Protein AF-A0A3C1G8N4-F1 (afdb_monomer_lite)

Secondary structure (DSSP, 8-state):
----PPEEEE-SS-EEEE-PPPP-HHHHHHHH-TTHHHHHHTT--SSHHHHHHHHHHHHHHHHHH--GGGGG-TT-EEEEET-TTTTHHHHHHHHHSSSEEEEE-TTPPP-TTGGGSTTEEEE-S-GGG-----

Foldseek 3Di:
DPDQDWDWDDDPVDIDTDGRDDDCVQVVVLVVDPCNVVLVVQVADPDVVLSSVLVVVVVVVCVVVVDLVVLAPAPDEAEAAPCAQHVRNQLVSLVSGNYQYEDEALNHDDDPSQVPRPSYHYHNHHPVVDDDDD

pLDDT: mean 89.71, std 11.9, range [44.62, 98.19]

Structure (mmCIF, N/CA/C/O backbone):
data_AF-A0A3C1G8N4-F1
#
_entry.id   AF-A0A3C1G8N4-F1
#
loop_
_atom_site.group_PDB
_atom_site.id
_atom_site.type_symbol
_atom_site.label_atom_id
_atom_site.label_alt_id
_atom_site.label_comp_id
_atom_site.label_asym_id
_atom_site.label_entity_id
_atom_site.label_seq_id
_atom_site.pdbx_PDB_ins_code
_atom_site.Cartn_x
_atom_site.Cartn_y
_atom_site.Cartn_z
_atom_site.occupancy
_atom_site.B_iso_or_equiv
_atom_site.auth_seq_id
_atom_site.auth_comp_id
_atom_site.auth_asym_id
_atom_site.auth_atom_id
_atom_site.pdbx_PDB_model_num
ATOM 1 N N . MET A 1 1 ? 21.920 -2.505 -5.101 1.00 47.34 1 MET A N 1
ATOM 2 C CA . MET A 1 1 ? 21.235 -2.593 -6.409 1.00 47.34 1 MET A CA 1
ATOM 3 C C . MET A 1 1 ? 21.854 -1.525 -7.275 1.00 47.34 1 MET A C 1
ATOM 5 O O . MET A 1 1 ? 21.783 -0.368 -6.880 1.00 47.34 1 MET A O 1
ATOM 9 N N . ALA A 1 2 ? 22.529 -1.914 -8.355 1.00 44.62 2 ALA A N 1
ATOM 10 C CA . ALA A 1 2 ? 22.996 -0.959 -9.355 1.00 44.62 2 ALA A CA 1
ATOM 11 C C . ALA A 1 2 ? 21.788 -0.210 -9.954 1.00 44.62 2 ALA A C 1
ATOM 13 O O . ALA A 1 2 ? 20.697 -0.790 -9.992 1.00 44.62 2 ALA A O 1
ATOM 14 N N . PRO A 1 3 ? 21.937 1.059 -10.363 1.00 50.31 3 PRO A N 1
ATOM 15 C CA . PRO A 1 3 ? 20.845 1.798 -10.975 1.00 50.31 3 PRO A CA 1
ATOM 16 C C . PRO A 1 3 ? 20.406 1.107 -12.271 1.00 50.31 3 PRO A C 1
ATOM 18 O O . PRO A 1 3 ? 21.212 0.755 -13.127 1.00 50.31 3 PRO A O 1
ATOM 21 N N . HIS A 1 4 ? 19.100 0.881 -12.376 1.00 60.97 4 HIS A N 1
ATOM 22 C CA . HIS A 1 4 ? 18.413 0.426 -13.578 1.00 60.97 4 HIS A CA 1
ATOM 23 C C . HIS A 1 4 ? 18.304 1.623 -14.531 1.00 60.97 4 HIS A C 1
ATOM 25 O O . HIS A 1 4 ? 17.269 2.282 -14.585 1.00 60.97 4 HIS A O 1
ATOM 31 N N . GLU A 1 5 ? 19.406 1.981 -15.183 1.00 74.38 5 GLU A N 1
ATOM 32 C CA . GLU A 1 5 ? 19.480 3.213 -15.965 1.00 74.38 5 GLU A CA 1
ATOM 33 C C . GLU A 1 5 ? 18.914 3.005 -17.374 1.00 74.38 5 GLU A C 1
ATOM 35 O O . GLU A 1 5 ? 19.203 2.008 -18.039 1.00 74.38 5 GLU A O 1
ATOM 40 N N . VAL A 1 6 ? 18.056 3.931 -17.807 1.00 87.12 6 VAL A N 1
ATOM 41 C CA . VAL A 1 6 ? 17.583 3.992 -19.191 1.00 87.12 6 VAL A CA 1
ATOM 42 C C . VAL A 1 6 ? 18.662 4.689 -20.002 1.00 87.12 6 VAL A C 1
ATOM 44 O O . VAL A 1 6 ? 18.968 5.853 -19.753 1.00 87.12 6 VAL A O 1
ATOM 47 N N . GLU A 1 7 ? 19.229 3.991 -20.979 1.00 90.94 7 GLU A N 1
ATOM 48 C CA . GLU A 1 7 ? 20.239 4.566 -21.859 1.00 90.94 7 GLU A CA 1
ATOM 49 C C . GLU A 1 7 ? 19.583 5.030 -23.159 1.00 90.94 7 GLU A C 1
ATOM 51 O O . GLU A 1 7 ? 18.931 4.247 -23.851 1.00 90.94 7 GLU A O 1
ATOM 56 N N . VAL A 1 8 ? 19.772 6.302 -23.511 1.00 91.94 8 VAL A N 1
ATOM 57 C CA . VAL A 1 8 ? 19.287 6.867 -24.774 1.00 91.94 8 VAL A CA 1
ATOM 58 C C . VAL A 1 8 ? 20.484 7.210 -25.648 1.00 91.94 8 VAL A C 1
ATOM 60 O O . VAL A 1 8 ? 21.301 8.058 -25.296 1.00 91.94 8 VAL A O 1
ATOM 63 N N . ARG A 1 9 ? 20.579 6.569 -26.814 1.00 92.62 9 ARG A N 1
ATOM 64 C CA . ARG A 1 9 ? 21.574 6.880 -27.847 1.00 92.62 9 ARG A CA 1
ATOM 65 C C . ARG A 1 9 ? 20.875 7.455 -29.065 1.00 92.62 9 ARG A C 1
ATOM 67 O O . ARG A 1 9 ? 19.978 6.826 -29.620 1.00 92.62 9 ARG A O 1
ATOM 74 N N . GLN A 1 10 ? 21.307 8.629 -29.509 1.00 94.75 10 GLN A N 1
ATOM 75 C CA . GLN A 1 10 ? 20.757 9.286 -30.691 1.00 94.75 10 GLN A CA 1
ATOM 76 C C . GLN A 1 10 ? 21.785 9.325 -31.822 1.00 94.75 10 GLN A C 1
ATOM 78 O O . GLN A 1 10 ? 22.960 9.611 -31.613 1.00 94.75 10 GLN A O 1
ATOM 83 N N . SER A 1 11 ? 21.320 9.050 -33.037 1.00 90.88 11 SER A N 1
ATOM 84 C CA . SER A 1 11 ? 22.060 9.222 -34.286 1.00 90.88 11 SER A CA 1
ATOM 85 C C . SER A 1 11 ? 21.248 10.084 -35.256 1.00 90.88 11 SER A C 1
ATOM 87 O O . SER A 1 11 ? 20.075 10.365 -35.017 1.00 90.88 11 SER A O 1
ATOM 89 N N . ALA A 1 12 ? 21.839 10.452 -36.395 1.00 89.81 12 ALA A N 1
ATOM 90 C CA . ALA A 1 12 ? 21.162 11.244 -37.425 1.00 89.81 12 ALA A CA 1
ATOM 91 C C . ALA A 1 12 ? 19.914 10.567 -38.036 1.00 89.81 12 ALA A C 1
ATOM 93 O O . ALA A 1 12 ? 19.121 11.242 -38.685 1.00 89.81 12 ALA A O 1
ATOM 94 N N . ARG A 1 13 ? 19.743 9.245 -37.875 1.00 93.62 13 ARG A N 1
ATOM 95 C CA . ARG A 1 13 ? 18.648 8.473 -38.497 1.00 93.62 13 ARG A CA 1
ATOM 96 C C . ARG A 1 13 ? 17.779 7.691 -37.511 1.00 93.62 13 ARG A C 1
ATOM 98 O O . ARG A 1 13 ? 16.752 7.163 -37.923 1.00 93.62 13 ARG A O 1
ATOM 105 N N . ALA A 1 14 ? 18.180 7.581 -36.244 1.00 94.12 14 ALA A N 1
ATOM 106 C CA . ALA A 1 14 ? 17.470 6.772 -35.256 1.00 94.12 14 ALA A CA 1
ATOM 107 C C . ALA A 1 14 ? 17.779 7.193 -33.815 1.00 94.12 14 ALA A C 1
ATOM 109 O O . ALA A 1 14 ? 18.874 7.684 -33.521 1.00 94.12 14 ALA A O 1
ATOM 110 N N . VAL A 1 15 ? 16.826 6.912 -32.926 1.00 95.19 15 VAL A N 1
ATOM 111 C CA . VAL A 1 15 ? 16.978 6.959 -31.468 1.00 95.19 15 VAL A CA 1
ATOM 112 C C . VAL A 1 15 ? 16.862 5.531 -30.940 1.00 95.19 15 VAL A C 1
ATOM 114 O O . VAL A 1 15 ? 15.869 4.856 -31.203 1.00 95.19 15 VAL A O 1
ATOM 117 N N . THR A 1 16 ? 17.865 5.082 -30.192 1.00 93.94 16 THR A N 1
ATOM 118 C CA . THR A 1 16 ? 17.874 3.790 -29.502 1.00 93.94 16 THR A CA 1
ATOM 119 C C . THR A 1 16 ? 17.688 4.030 -28.014 1.00 93.94 16 THR A C 1
ATOM 121 O O . THR A 1 16 ? 18.464 4.766 -27.407 1.00 93.94 16 THR A O 1
ATOM 124 N N . VAL A 1 17 ? 16.677 3.391 -27.427 1.00 93.44 17 VAL A N 1
ATOM 125 C CA . VAL A 1 17 ? 16.413 3.430 -25.986 1.00 93.44 17 VAL A CA 1
ATOM 126 C C . VAL A 1 17 ? 16.625 2.029 -25.424 1.00 93.44 17 VAL A C 1
ATOM 128 O O . VAL A 1 17 ? 15.881 1.107 -25.756 1.00 93.44 17 VAL A O 1
ATOM 131 N N . THR A 1 18 ? 17.635 1.866 -24.577 1.00 91.44 18 THR A N 1
ATOM 132 C CA . THR A 1 18 ? 17.866 0.635 -23.821 1.00 91.44 18 THR A CA 1
ATOM 133 C C . THR A 1 18 ? 17.192 0.786 -22.471 1.00 91.44 18 THR A C 1
A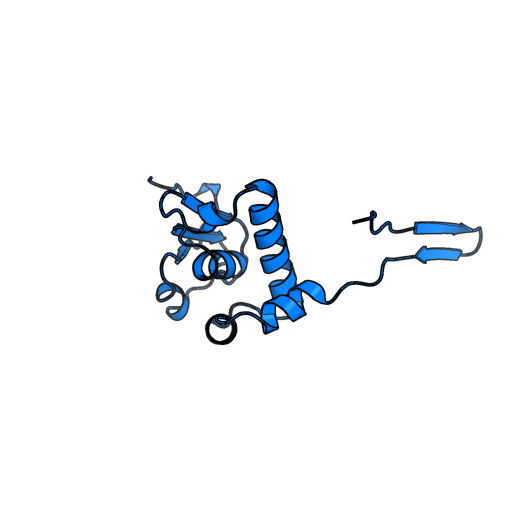TOM 135 O O . THR A 1 18 ? 17.562 1.654 -21.681 1.00 91.44 18 THR A O 1
ATOM 138 N N . VAL A 1 19 ? 16.202 -0.062 -22.202 1.00 90.12 19 VAL A N 1
ATOM 139 C CA . VAL A 1 19 ? 15.527 -0.105 -20.904 1.00 90.12 19 VAL A CA 1
ATOM 140 C C . VAL A 1 19 ? 15.911 -1.372 -20.140 1.00 90.12 19 VAL A C 1
ATOM 142 O O . VAL A 1 19 ? 16.062 -2.439 -20.742 1.00 90.12 19 VAL A O 1
ATOM 145 N N . PRO A 1 20 ? 16.052 -1.286 -18.813 1.00 84.56 20 PRO A N 1
ATOM 146 C CA . PRO A 1 20 ? 16.280 -2.449 -17.971 1.00 84.56 20 PRO A CA 1
ATOM 147 C C . PRO A 1 20 ? 15.074 -3.394 -18.023 1.00 84.56 20 PRO A C 1
ATOM 149 O O . PRO A 1 20 ? 13.921 -2.959 -17.986 1.00 84.56 20 PRO A O 1
ATOM 152 N N . THR A 1 21 ? 15.334 -4.702 -18.072 1.00 85.31 21 THR A N 1
ATOM 153 C CA . THR A 1 21 ? 14.275 -5.715 -18.022 1.00 85.31 21 THR A CA 1
ATOM 154 C C . THR A 1 21 ? 13.579 -5.680 -16.656 1.00 85.31 21 THR A C 1
ATOM 156 O O . THR A 1 21 ? 14.260 -5.796 -15.631 1.00 85.31 21 THR A O 1
ATOM 159 N N . PRO A 1 22 ? 12.241 -5.538 -16.603 1.00 82.88 22 PRO A N 1
ATOM 160 C CA . PRO A 1 22 ? 11.504 -5.569 -15.346 1.00 82.88 22 PRO A CA 1
ATOM 161 C C . PRO A 1 22 ? 11.680 -6.902 -14.615 1.00 82.88 22 PRO A C 1
ATOM 163 O O . PRO A 1 22 ? 11.720 -7.967 -15.229 1.00 82.88 22 PRO A O 1
ATOM 166 N N . THR A 1 23 ? 11.737 -6.856 -13.285 1.00 89.44 23 THR A N 1
ATOM 167 C CA . THR A 1 23 ? 11.800 -8.063 -12.448 1.00 89.44 23 THR A CA 1
ATOM 168 C C . THR A 1 23 ? 10.404 -8.467 -11.973 1.00 89.44 23 THR A C 1
ATOM 170 O O . THR A 1 23 ? 9.624 -7.592 -11.597 1.00 89.44 23 THR A O 1
ATOM 173 N N . LEU A 1 24 ? 10.123 -9.769 -11.855 1.00 93.81 24 LEU A N 1
ATOM 174 C CA . LEU A 1 24 ? 8.862 -10.286 -11.289 1.00 93.81 24 LEU A CA 1
ATOM 175 C C . LEU A 1 24 ? 8.865 -10.416 -9.759 1.00 93.81 24 LEU A C 1
ATOM 177 O O . LEU A 1 24 ? 7.879 -10.851 -9.171 1.00 93.81 24 LEU A O 1
ATOM 181 N N . ARG A 1 25 ? 9.934 -9.958 -9.099 1.00 95.06 25 ARG A N 1
ATOM 182 C CA . ARG A 1 25 ? 10.182 -10.131 -7.662 1.00 95.06 25 ARG A CA 1
ATOM 183 C C . ARG A 1 25 ? 8.967 -9.846 -6.772 1.00 95.06 25 ARG A C 1
ATOM 185 O O . ARG A 1 25 ? 8.714 -10.604 -5.843 1.00 95.06 25 ARG A O 1
ATOM 192 N N . TYR A 1 26 ? 8.251 -8.741 -6.996 1.00 96.31 26 TYR A N 1
ATOM 193 C CA . TYR A 1 26 ? 7.096 -8.397 -6.157 1.00 96.31 26 TYR A CA 1
ATOM 194 C C . TYR A 1 26 ? 5.890 -9.293 -6.416 1.00 96.31 26 TYR A C 1
ATOM 196 O O . TYR A 1 26 ? 5.154 -9.592 -5.483 1.00 96.31 26 TYR A O 1
ATOM 204 N N . LEU A 1 27 ? 5.703 -9.760 -7.647 1.00 96.25 27 LEU A N 1
ATOM 205 C CA . LEU A 1 27 ? 4.647 -10.716 -7.938 1.00 96.25 27 LEU A CA 1
ATOM 206 C C . LEU A 1 27 ? 4.964 -12.076 -7.305 1.00 96.25 27 LEU A C 1
ATOM 208 O O . LEU A 1 27 ? 4.104 -12.644 -6.637 1.00 96.25 27 LEU A O 1
ATOM 212 N N . ASP A 1 28 ? 6.209 -12.542 -7.417 1.00 97.88 28 ASP A N 1
ATOM 213 C CA . ASP A 1 28 ? 6.666 -13.773 -6.759 1.00 97.88 28 ASP A CA 1
ATOM 214 C C . ASP A 1 28 ? 6.498 -13.683 -5.234 1.00 97.88 28 ASP A C 1
ATOM 216 O O . ASP A 1 28 ? 5.990 -14.602 -4.587 1.00 97.88 28 ASP A O 1
ATOM 220 N N . GLU A 1 29 ? 6.854 -12.537 -4.644 1.00 97.25 29 GLU A N 1
ATOM 221 C CA . GLU A 1 29 ? 6.630 -12.287 -3.224 1.00 97.25 29 GLU A CA 1
ATOM 222 C C . GLU A 1 29 ? 5.143 -12.315 -2.867 1.00 97.25 29 GLU A C 1
ATOM 224 O O . GLU A 1 29 ? 4.786 -12.968 -1.885 1.00 97.25 29 GLU A O 1
ATOM 229 N N . PHE A 1 30 ? 4.281 -11.652 -3.645 1.00 97.75 30 PHE A N 1
ATOM 230 C CA . PHE A 1 30 ? 2.833 -11.666 -3.427 1.00 97.75 30 PHE A CA 1
ATOM 231 C C . PHE A 1 30 ? 2.291 -13.096 -3.403 1.00 97.75 30 PHE A C 1
ATOM 233 O O . PHE A 1 30 ? 1.565 -13.483 -2.486 1.00 97.75 30 PHE A O 1
ATOM 240 N N . LEU A 1 31 ? 2.699 -13.904 -4.382 1.00 97.75 31 LEU A N 1
ATOM 241 C CA . LEU A 1 31 ? 2.305 -15.302 -4.476 1.00 97.75 31 LEU A CA 1
ATOM 242 C C . LEU A 1 31 ? 2.838 -16.129 -3.305 1.00 97.75 31 LEU A C 1
ATOM 244 O O . LEU A 1 31 ? 2.223 -17.129 -2.966 1.00 97.75 31 LEU A O 1
ATOM 248 N N . SER A 1 32 ? 3.913 -15.723 -2.630 1.00 97.56 32 SER A N 1
ATOM 249 C CA . SER A 1 32 ? 4.417 -16.404 -1.427 1.00 97.56 32 SER A CA 1
ATOM 250 C C . SER A 1 32 ? 3.695 -16.015 -0.124 1.00 97.56 32 SER A C 1
ATOM 252 O O . SER A 1 32 ? 3.909 -16.647 0.914 1.00 97.56 32 SER A O 1
ATOM 254 N N . LEU A 1 33 ? 2.843 -14.979 -0.138 1.00 96.25 33 LEU A N 1
ATOM 255 C CA . LEU A 1 33 ? 2.186 -14.483 1.074 1.00 96.25 33 LEU A CA 1
ATOM 256 C C . LEU A 1 33 ? 1.159 -15.478 1.614 1.00 96.25 33 LEU A C 1
ATOM 258 O O . LEU A 1 33 ? 0.289 -15.954 0.888 1.00 96.25 33 LEU A O 1
ATOM 262 N N . ARG A 1 34 ? 1.173 -15.693 2.935 1.00 95.69 34 ARG A N 1
ATOM 263 C CA . ARG A 1 34 ? 0.140 -16.495 3.618 1.00 95.69 34 ARG A CA 1
ATOM 264 C C . ARG A 1 34 ? -1.255 -15.871 3.512 1.00 95.69 34 ARG A C 1
ATOM 266 O O . ARG A 1 34 ? -2.233 -16.597 3.458 1.00 95.69 34 ARG A O 1
ATOM 273 N N . CYS A 1 35 ? -1.336 -14.542 3.462 1.00 95.19 35 CYS A N 1
ATOM 274 C CA . CYS A 1 35 ? -2.585 -13.789 3.339 1.00 95.19 35 CYS A CA 1
ATOM 275 C C . CYS A 1 35 ? -3.003 -13.498 1.886 1.00 95.19 35 CYS A C 1
ATOM 277 O O . CYS A 1 35 ? -3.935 -12.723 1.678 1.00 95.19 35 CYS A O 1
ATOM 279 N N . ARG A 1 36 ? -2.326 -14.066 0.871 1.00 96.88 36 ARG A N 1
ATOM 280 C CA . ARG A 1 36 ? -2.614 -13.745 -0.542 1.00 96.88 36 ARG A CA 1
ATOM 281 C C . ARG A 1 36 ? -4.072 -14.024 -0.912 1.00 96.88 36 ARG A C 1
ATOM 283 O O . ARG A 1 36 ? -4.684 -13.213 -1.594 1.00 96.88 36 ARG A O 1
ATOM 290 N N . ASP A 1 37 ? -4.634 -15.134 -0.432 1.00 97.12 37 ASP A N 1
ATOM 291 C CA . ASP A 1 37 ? -5.984 -15.558 -0.805 1.00 97.12 37 ASP A CA 1
ATOM 292 C C . ASP A 1 37 ? -7.026 -14.596 -0.223 1.00 97.12 37 ASP A C 1
ATOM 294 O O . ASP A 1 37 ? -7.984 -14.235 -0.902 1.00 97.12 37 ASP A O 1
ATOM 298 N N . ASP A 1 38 ? -6.810 -14.114 1.003 1.00 96.50 38 ASP A N 1
ATOM 299 C CA . ASP A 1 38 ? -7.675 -13.111 1.628 1.00 96.50 38 ASP A CA 1
ATOM 300 C C . ASP A 1 38 ? -7.584 -11.773 0.892 1.00 96.50 38 ASP A C 1
ATOM 302 O O . ASP A 1 38 ? -8.608 -11.174 0.569 1.00 96.50 38 ASP A O 1
ATOM 306 N N . LEU A 1 39 ? -6.372 -11.343 0.531 1.00 96.44 39 LEU A N 1
ATOM 307 C CA . LEU A 1 39 ? -6.153 -10.142 -0.279 1.00 96.44 39 LEU A CA 1
ATOM 308 C C . LEU A 1 39 ? -6.835 -10.230 -1.657 1.00 96.44 39 LEU A C 1
ATOM 310 O O . LEU A 1 39 ? -7.422 -9.249 -2.113 1.00 96.44 39 LEU A O 1
ATOM 314 N N . LEU A 1 40 ? -6.800 -11.397 -2.310 1.00 96.19 40 LEU A N 1
ATOM 315 C CA . LEU A 1 40 ? -7.465 -11.624 -3.597 1.00 96.19 40 LEU A CA 1
ATOM 316 C C . LEU A 1 40 ? -8.995 -11.629 -3.463 1.00 96.19 40 LEU A C 1
ATOM 318 O O . LEU A 1 40 ? -9.678 -11.001 -4.273 1.00 96.19 40 LEU A O 1
ATOM 322 N N . ARG A 1 41 ? -9.544 -12.263 -2.418 1.00 96.12 41 ARG A N 1
ATOM 323 C CA . ARG A 1 41 ? -10.996 -12.288 -2.145 1.00 96.12 41 ARG A CA 1
ATOM 324 C C . ARG A 1 41 ? -11.587 -10.902 -1.897 1.00 96.12 41 ARG A C 1
ATOM 326 O O . ARG A 1 41 ? -12.771 -10.694 -2.142 1.00 96.12 41 ARG A O 1
ATOM 333 N N . LEU A 1 42 ? -10.779 -9.951 -1.430 1.00 96.00 42 LEU A N 1
ATOM 334 C CA . LEU A 1 42 ? -11.203 -8.567 -1.208 1.00 96.00 42 LEU A CA 1
ATOM 335 C C . LEU A 1 42 ? -11.374 -7.757 -2.508 1.00 96.00 42 LEU A C 1
ATOM 337 O O . LEU A 1 42 ? -11.852 -6.624 -2.440 1.00 96.00 42 LEU A O 1
ATOM 341 N N . GLY A 1 43 ? -10.993 -8.297 -3.675 1.00 95.44 43 GLY A N 1
ATOM 342 C CA . GLY A 1 43 ? -11.184 -7.630 -4.969 1.00 95.44 43 GLY A CA 1
ATOM 343 C C . GLY A 1 43 ? -10.417 -6.307 -5.099 1.00 95.44 43 GLY A C 1
ATOM 344 O O . GLY A 1 43 ? -10.892 -5.374 -5.745 1.00 95.44 43 GLY A O 1
ATOM 345 N N . LEU A 1 44 ? -9.259 -6.206 -4.438 1.00 96.25 44 LEU A N 1
ATOM 346 C CA . LEU A 1 44 ? -8.477 -4.969 -4.319 1.00 96.25 44 LEU A CA 1
ATOM 347 C C . LEU A 1 44 ? -7.752 -4.611 -5.621 1.00 96.25 44 LEU A C 1
ATOM 349 O O . LEU A 1 44 ? -7.735 -3.461 -6.057 1.00 96.25 44 LEU A O 1
ATOM 353 N N . PHE A 1 45 ? -7.121 -5.601 -6.248 1.00 96.62 45 PHE A N 1
ATOM 354 C CA . PHE A 1 45 ? -6.188 -5.364 -7.343 1.00 96.62 45 PHE A CA 1
ATOM 355 C C . PHE A 1 45 ? -6.855 -5.683 -8.684 1.00 96.62 45 PHE A C 1
ATOM 357 O O . PHE A 1 45 ? -7.167 -6.845 -8.937 1.00 96.62 45 PHE A O 1
ATOM 364 N N . PRO A 1 46 ? -7.069 -4.691 -9.568 1.00 94.50 46 PRO A N 1
ATOM 365 C CA . PRO A 1 46 ? -7.620 -4.946 -10.897 1.00 94.50 46 PRO A CA 1
ATOM 366 C C . PRO A 1 46 ? -6.629 -5.664 -11.827 1.00 94.50 46 PRO A C 1
ATOM 368 O O . PRO A 1 46 ? -7.045 -6.244 -12.824 1.00 94.50 46 PRO A O 1
ATOM 371 N N . ASN A 1 47 ? -5.324 -5.603 -11.543 1.00 95.94 47 ASN A N 1
ATOM 372 C CA . ASN A 1 47 ? -4.275 -6.251 -12.327 1.00 95.94 47 ASN A CA 1
ATOM 373 C C . ASN A 1 47 ? -2.980 -6.413 -11.501 1.00 95.94 47 ASN A C 1
ATOM 375 O O . ASN A 1 47 ? -2.863 -5.909 -10.382 1.00 95.94 47 ASN A O 1
ATOM 379 N N . ALA A 1 48 ? -1.993 -7.109 -12.072 1.00 95.44 48 ALA A N 1
ATOM 380 C CA . ALA A 1 48 ? -0.716 -7.388 -11.415 1.00 95.44 48 ALA A CA 1
ATOM 381 C C . ALA A 1 48 ? 0.140 -6.13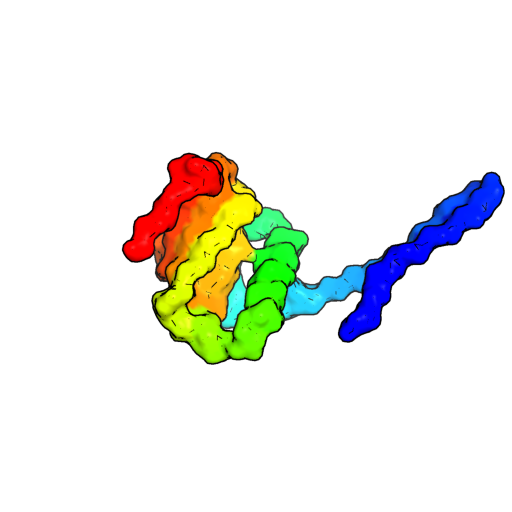5 -11.156 1.00 95.44 48 ALA A C 1
ATOM 383 O O . ALA A 1 48 ? 0.885 -6.109 -10.179 1.00 95.44 48 ALA A O 1
ATOM 384 N N . LYS A 1 49 ? 0.022 -5.088 -11.984 1.00 95.00 49 LYS A N 1
ATOM 385 C CA . LYS A 1 49 ? 0.763 -3.832 -11.797 1.00 95.00 49 LYS A CA 1
ATOM 386 C C . LYS A 1 49 ? 0.436 -3.227 -10.427 1.00 95.00 49 LYS A C 1
ATOM 388 O O . LYS A 1 49 ? 1.352 -2.940 -9.661 1.00 95.00 49 LYS A O 1
ATOM 393 N N . GLU A 1 50 ? -0.844 -3.143 -10.079 1.00 96.75 50 GLU A N 1
ATOM 394 C CA . GLU A 1 50 ? -1.289 -2.570 -8.801 1.00 96.75 50 GLU A CA 1
ATOM 395 C C . GLU A 1 50 ? -0.777 -3.372 -7.589 1.00 96.75 50 GLU A C 1
ATOM 397 O O . GLU A 1 50 ? -0.408 -2.797 -6.569 1.00 96.75 50 GLU A O 1
ATOM 402 N N . ILE A 1 51 ? -0.667 -4.704 -7.711 1.00 97.19 51 ILE A N 1
ATOM 403 C CA . ILE A 1 51 ? -0.026 -5.549 -6.685 1.00 97.19 51 ILE A CA 1
ATOM 404 C C . ILE A 1 51 ? 1.437 -5.133 -6.497 1.00 97.19 51 ILE A C 1
ATOM 406 O O . ILE A 1 51 ? 1.908 -4.969 -5.367 1.00 97.19 51 ILE A O 1
ATOM 410 N N . THR A 1 52 ? 2.167 -4.969 -7.605 1.00 96.94 52 THR A N 1
ATOM 411 C CA . THR A 1 52 ? 3.589 -4.616 -7.551 1.00 96.94 52 THR A CA 1
ATOM 412 C C . THR A 1 52 ? 3.830 -3.208 -7.009 1.00 96.94 52 THR A C 1
ATOM 414 O O . THR A 1 52 ? 4.774 -3.031 -6.242 1.00 96.94 52 THR A O 1
ATOM 417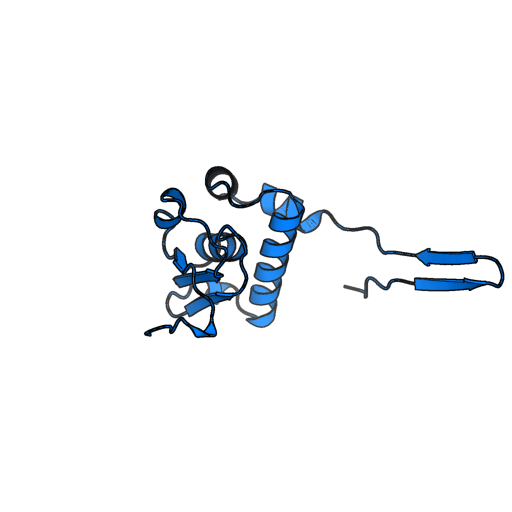 N N . GLU A 1 53 ? 2.970 -2.233 -7.317 1.00 96.62 53 GLU A N 1
ATOM 418 C CA . GLU A 1 53 ? 3.060 -0.865 -6.785 1.00 96.62 53 GLU A CA 1
ATOM 419 C C . GLU A 1 53 ? 2.803 -0.832 -5.271 1.00 96.62 53 GLU A C 1
ATOM 421 O O . GLU A 1 53 ? 3.600 -0.259 -4.521 1.00 96.62 53 GLU A O 1
ATOM 426 N N . SER A 1 54 ? 1.771 -1.533 -4.787 1.00 97.75 54 SER A N 1
ATOM 427 C CA . SER A 1 54 ? 1.491 -1.627 -3.349 1.00 97.75 54 SER A CA 1
ATOM 428 C C . SER A 1 54 ? 2.608 -2.330 -2.568 1.00 97.75 54 SER A C 1
ATOM 430 O O . SER A 1 54 ? 2.963 -1.906 -1.464 1.00 97.75 54 SER A O 1
ATOM 432 N N . LEU A 1 55 ? 3.208 -3.389 -3.125 1.00 97.06 55 LEU A N 1
ATOM 433 C CA . LEU A 1 55 ? 4.354 -4.051 -2.494 1.00 97.06 55 LEU A CA 1
ATOM 434 C C . LEU A 1 55 ? 5.617 -3.189 -2.531 1.00 97.06 55 LEU A C 1
ATOM 436 O O . LEU A 1 55 ? 6.350 -3.159 -1.541 1.00 97.06 55 LEU A O 1
ATOM 440 N N . ALA A 1 56 ? 5.860 -2.455 -3.618 1.00 95.69 56 ALA A N 1
ATOM 441 C CA . ALA A 1 56 ? 6.960 -1.499 -3.689 1.00 95.69 56 ALA A CA 1
ATOM 442 C C . ALA A 1 56 ? 6.843 -0.440 -2.581 1.00 95.69 56 ALA A C 1
ATOM 444 O O . ALA A 1 56 ? 7.817 -0.200 -1.863 1.00 95.69 56 ALA A O 1
ATOM 445 N N . ALA A 1 57 ? 5.645 0.118 -2.376 1.00 95.81 57 ALA A N 1
ATOM 446 C CA . ALA A 1 57 ? 5.369 1.065 -1.298 1.00 95.81 57 ALA A CA 1
ATOM 447 C C . ALA A 1 57 ? 5.614 0.448 0.091 1.00 95.81 57 ALA A C 1
ATOM 449 O O . ALA A 1 57 ? 6.316 1.034 0.918 1.00 95.81 57 ALA A O 1
ATOM 450 N N . TYR A 1 58 ? 5.129 -0.774 0.336 1.00 94.44 58 TYR A N 1
ATOM 451 C CA . TYR A 1 58 ? 5.405 -1.508 1.577 1.00 94.44 58 TYR A CA 1
ATOM 452 C C . TYR A 1 58 ? 6.914 -1.689 1.830 1.00 94.44 58 TYR A C 1
ATOM 454 O O . TYR A 1 58 ? 7.397 -1.473 2.945 1.00 94.44 58 TYR A O 1
ATOM 462 N N . HIS A 1 59 ? 7.686 -2.055 0.804 1.00 93.25 59 HIS A N 1
ATOM 463 C CA . HIS A 1 59 ? 9.138 -2.212 0.935 1.00 93.25 59 HIS A CA 1
ATOM 464 C C . HIS A 1 59 ? 9.862 -0.889 1.143 1.00 93.25 59 HIS A C 1
ATOM 466 O O . HIS A 1 59 ? 10.841 -0.858 1.889 1.00 93.25 59 HIS A O 1
ATOM 472 N N . ALA A 1 60 ? 9.386 0.196 0.531 1.00 93.06 60 ALA A N 1
ATOM 473 C CA . ALA A 1 60 ? 9.905 1.531 0.789 1.00 93.06 60 ALA A CA 1
ATOM 474 C C . ALA A 1 60 ? 9.727 1.897 2.269 1.00 93.06 60 ALA A C 1
ATOM 476 O O . ALA A 1 60 ? 10.708 2.256 2.916 1.00 93.06 60 ALA A O 1
ATOM 477 N N . VAL A 1 61 ? 8.531 1.688 2.832 1.00 89.94 61 VAL A N 1
ATOM 478 C CA . VAL A 1 61 ? 8.255 1.885 4.267 1.00 89.94 61 VAL A CA 1
ATOM 479 C C . VAL A 1 61 ? 9.189 1.033 5.131 1.00 89.94 61 VAL A C 1
ATOM 481 O O . VAL A 1 61 ? 9.855 1.556 6.025 1.00 89.94 61 VAL A O 1
ATOM 484 N N . LYS A 1 62 ? 9.298 -0.270 4.837 1.00 87.75 62 LYS A N 1
ATOM 485 C CA . LYS A 1 62 ? 10.165 -1.199 5.578 1.00 87.75 62 LYS A CA 1
ATOM 486 C C . LYS A 1 62 ? 11.634 -0.764 5.555 1.00 87.75 62 LYS A C 1
ATOM 488 O O . LYS A 1 62 ? 12.307 -0.848 6.577 1.00 87.75 62 LYS A O 1
ATOM 493 N N . ARG A 1 63 ? 12.132 -0.303 4.404 1.00 88.50 63 ARG A N 1
ATOM 494 C CA . ARG A 1 63 ? 13.511 0.177 4.250 1.00 88.50 63 ARG A CA 1
ATOM 495 C C . ARG A 1 63 ? 13.744 1.478 5.014 1.00 88.50 63 ARG A C 1
ATOM 497 O O . ARG A 1 63 ? 14.776 1.606 5.657 1.00 88.50 63 ARG A O 1
ATOM 504 N N . THR A 1 64 ? 12.803 2.416 4.942 1.00 87.31 64 THR A N 1
ATOM 505 C CA . THR A 1 64 ? 12.917 3.726 5.598 1.00 87.31 64 THR A CA 1
ATOM 506 C C . THR A 1 64 ? 12.916 3.607 7.118 1.00 87.31 64 THR A C 1
ATOM 508 O O . THR A 1 64 ? 13.639 4.336 7.786 1.00 87.31 64 THR A O 1
ATOM 511 N N . LEU A 1 65 ? 12.132 2.682 7.676 1.00 82.44 65 LEU A N 1
ATOM 512 C CA . LEU A 1 65 ? 11.984 2.552 9.128 1.00 82.44 65 LEU A CA 1
ATOM 513 C C . LEU A 1 65 ? 13.040 1.660 9.793 1.00 82.44 65 LEU A C 1
ATOM 515 O O . LEU A 1 65 ? 13.128 1.662 11.016 1.00 82.44 65 LEU A O 1
ATOM 519 N N . GLY A 1 66 ? 13.844 0.923 9.022 1.00 64.56 66 GLY A N 1
ATOM 520 C CA . GLY A 1 66 ? 15.035 0.210 9.502 1.00 64.56 66 GLY A CA 1
ATOM 521 C C . GLY A 1 66 ? 14.787 -1.046 10.354 1.00 64.56 66 GLY A C 1
ATOM 522 O O . GLY A 1 66 ? 15.487 -2.036 10.155 1.00 64.56 66 GLY A O 1
ATOM 523 N N . ASP A 1 67 ? 13.785 -1.061 11.244 1.00 64.25 67 ASP A N 1
ATOM 524 C CA . ASP A 1 67 ? 13.455 -2.202 12.113 1.00 64.25 67 ASP A CA 1
ATOM 525 C C . ASP A 1 67 ? 12.099 -2.843 11.754 1.00 64.25 67 ASP A C 1
ATOM 527 O O . ASP A 1 67 ? 11.032 -2.228 11.767 1.00 64.25 67 ASP A O 1
ATOM 531 N N . VAL A 1 68 ? 12.140 -4.138 11.441 1.00 55.88 68 VAL A N 1
ATOM 532 C CA . VAL A 1 68 ? 10.980 -4.956 11.061 1.00 55.88 68 VAL A CA 1
ATOM 533 C C . VAL A 1 68 ? 10.118 -5.315 12.281 1.00 55.88 68 VAL A C 1
ATOM 535 O O . VAL A 1 68 ? 8.927 -5.583 12.125 1.00 55.88 68 VAL A O 1
ATOM 538 N N . ARG A 1 69 ? 10.671 -5.281 13.505 1.00 54.31 69 ARG A N 1
ATOM 539 C CA . ARG A 1 69 ? 9.921 -5.497 14.763 1.00 54.31 69 ARG A CA 1
ATOM 540 C C . ARG A 1 69 ? 8.888 -4.396 15.005 1.00 54.31 69 ARG A C 1
ATOM 542 O O . ARG A 1 69 ? 7.833 -4.645 15.585 1.00 54.31 69 ARG A O 1
ATOM 549 N N . ASP A 1 70 ? 9.154 -3.211 14.471 1.00 56.72 70 ASP A N 1
ATOM 550 C CA . ASP A 1 70 ? 8.311 -2.024 14.560 1.00 56.72 70 ASP A CA 1
ATOM 551 C C . ASP A 1 70 ? 7.089 -2.063 13.630 1.00 56.72 70 ASP A C 1
ATOM 553 O O . ASP A 1 70 ? 6.075 -1.412 13.892 1.00 56.72 70 ASP A O 1
ATOM 557 N N . LEU A 1 71 ? 7.116 -2.909 12.591 1.00 61.50 71 LEU A N 1
ATOM 558 C CA . LEU A 1 71 ? 5.904 -3.273 11.847 1.00 61.50 71 LEU A CA 1
ATOM 559 C C . LEU A 1 71 ? 4.899 -4.010 12.751 1.00 61.50 71 LEU A C 1
ATOM 561 O O . LEU A 1 71 ? 3.719 -4.089 12.429 1.00 61.50 71 LEU A O 1
ATOM 565 N N . GLY A 1 72 ? 5.351 -4.540 13.892 1.00 59.78 72 GLY A N 1
ATOM 566 C CA . GLY A 1 72 ? 4.530 -5.179 14.916 1.00 59.78 72 GLY A CA 1
ATOM 567 C C . GLY A 1 72 ? 4.122 -4.272 16.083 1.00 59.78 72 GLY A C 1
ATOM 568 O O . GLY A 1 72 ? 3.407 -4.749 16.962 1.00 59.78 72 GLY A O 1
ATOM 569 N N . GLY A 1 73 ? 4.559 -3.010 16.138 1.00 65.94 73 GLY A N 1
ATOM 570 C CA . GLY A 1 73 ? 4.198 -2.084 17.215 1.00 65.94 73 GLY A CA 1
ATOM 571 C C . GLY A 1 73 ? 2.813 -1.459 16.987 1.00 65.94 73 GLY A C 1
ATOM 572 O O . GLY A 1 73 ? 2.639 -0.767 15.988 1.00 65.94 73 GLY A O 1
ATOM 573 N N . PRO A 1 74 ? 1.824 -1.617 17.892 1.00 65.00 74 PRO A N 1
ATOM 574 C CA . PRO A 1 74 ? 0.468 -1.083 17.695 1.00 65.00 74 PRO A CA 1
ATOM 575 C C . PRO A 1 74 ? 0.372 0.447 17.842 1.00 65.00 74 PRO A C 1
ATOM 577 O O . PRO A 1 74 ? -0.691 1.022 17.637 1.00 65.00 74 PRO A O 1
ATOM 580 N N . ARG A 1 75 ? 1.472 1.124 18.205 1.00 77.38 75 ARG A N 1
ATOM 581 C CA . ARG A 1 75 ? 1.540 2.584 18.411 1.00 77.38 75 ARG A CA 1
ATOM 582 C C . ARG A 1 75 ? 1.752 3.380 17.118 1.00 77.38 75 ARG A C 1
ATOM 584 O O . ARG A 1 75 ? 2.112 4.551 17.179 1.00 77.38 75 ARG A O 1
ATOM 591 N N . ARG A 1 76 ? 1.591 2.749 15.956 1.00 84.88 76 ARG A N 1
ATOM 592 C CA . ARG A 1 76 ? 1.795 3.381 14.652 1.00 84.88 76 ARG A CA 1
ATOM 593 C C . ARG A 1 76 ? 0.506 3.385 13.855 1.00 84.88 76 ARG A C 1
ATOM 595 O O . ARG A 1 76 ? -0.258 2.416 13.868 1.00 84.88 76 ARG A O 1
ATOM 602 N N . THR A 1 77 ? 0.326 4.483 13.136 1.00 90.50 77 THR A N 1
ATOM 603 C CA . THR A 1 77 ? -0.758 4.674 12.185 1.00 90.50 77 THR A CA 1
ATOM 604 C C . THR A 1 77 ? -0.151 4.930 10.814 1.00 90.50 77 THR A C 1
ATOM 606 O O . THR A 1 77 ? 0.719 5.788 10.682 1.00 90.50 77 THR A O 1
ATOM 609 N N . ALA A 1 78 ? -0.607 4.199 9.800 1.00 93.00 78 ALA A N 1
ATOM 610 C CA . ALA A 1 78 ? -0.337 4.518 8.407 1.00 93.00 78 ALA A CA 1
ATOM 611 C C . ALA A 1 78 ? -1.541 5.236 7.801 1.00 93.00 78 ALA A C 1
ATOM 613 O O . ALA A 1 78 ? -2.678 4.793 7.946 1.00 93.00 78 ALA A O 1
ATOM 614 N N . VAL A 1 79 ? -1.274 6.325 7.090 1.00 96.12 79 VAL A N 1
ATOM 615 C CA . VAL A 1 79 ? -2.253 7.004 6.243 1.00 96.12 79 VAL A CA 1
ATOM 616 C C . VAL A 1 79 ? -1.774 6.849 4.808 1.00 96.12 79 VAL A C 1
ATOM 618 O O . VAL A 1 79 ? -0.700 7.326 4.451 1.00 96.12 79 VAL A O 1
ATOM 621 N N . VAL A 1 80 ? -2.548 6.130 4.006 1.00 97.19 80 VAL A N 1
ATOM 622 C CA . VAL A 1 80 ? -2.273 5.869 2.597 1.00 97.19 80 VAL A CA 1
ATOM 623 C C . VAL A 1 80 ? -3.136 6.814 1.778 1.00 97.19 80 VAL A C 1
ATOM 625 O O . VAL A 1 80 ? -4.332 6.586 1.614 1.00 97.19 80 VAL A O 1
ATOM 628 N N . VAL A 1 81 ? -2.521 7.895 1.312 1.00 97.25 81 VAL A N 1
ATOM 629 C CA . VAL A 1 81 ? -3.177 8.918 0.494 1.00 97.25 81 VAL A CA 1
ATOM 630 C C . VAL A 1 81 ? -3.088 8.523 -0.975 1.00 97.25 81 VAL A C 1
ATOM 632 O O . VAL A 1 81 ? -2.010 8.148 -1.433 1.00 97.25 81 VAL A O 1
ATOM 635 N N . GLY A 1 82 ? -4.189 8.638 -1.717 1.00 96.06 82 GLY A N 1
ATOM 636 C CA . GLY A 1 82 ? -4.191 8.343 -3.153 1.00 96.06 82 GLY A CA 1
ATOM 637 C C . GLY A 1 82 ? -4.178 6.841 -3.468 1.00 96.06 82 GLY A C 1
ATOM 638 O O . GLY A 1 82 ? -3.503 6.414 -4.401 1.00 96.06 82 GLY A O 1
ATOM 639 N N . ASP A 1 83 ? -4.854 6.019 -2.658 1.00 95.69 83 ASP A N 1
ATOM 640 C CA . ASP A 1 83 ? -4.870 4.549 -2.797 1.00 95.69 83 ASP A CA 1
ATOM 641 C C . ASP A 1 83 ? -5.715 4.059 -4.002 1.00 95.69 83 ASP A C 1
ATOM 643 O O . ASP A 1 83 ? -5.696 2.880 -4.379 1.00 95.69 83 ASP A O 1
ATOM 647 N N . GLY A 1 84 ? -6.450 4.983 -4.631 1.00 94.00 84 GLY A N 1
ATOM 648 C CA . GLY A 1 84 ? -7.343 4.779 -5.763 1.00 94.00 84 GLY A CA 1
ATOM 649 C C . GLY A 1 84 ? -8.728 4.264 -5.365 1.00 94.00 84 GLY A C 1
ATOM 650 O O . GLY A 1 84 ? -9.194 4.425 -4.243 1.00 94.00 84 GLY A O 1
ATOM 651 N N . CYS A 1 85 ? -9.423 3.602 -6.297 1.00 96.19 85 CYS A N 1
ATOM 652 C CA . CYS A 1 85 ? -10.831 3.217 -6.103 1.00 96.19 85 CYS A CA 1
ATOM 653 C C . CYS A 1 85 ? -11.084 2.063 -5.110 1.00 96.19 85 CYS A C 1
ATOM 655 O O . CYS A 1 85 ? -12.233 1.636 -4.938 1.00 96.19 85 CYS A O 1
ATOM 657 N N . THR A 1 86 ? -10.027 1.502 -4.523 1.00 97.62 86 THR A N 1
ATOM 658 C CA . THR A 1 86 ? -10.022 0.381 -3.566 1.00 97.62 86 THR A CA 1
ATOM 659 C C . THR A 1 86 ? -8.831 0.560 -2.616 1.00 97.62 86 THR A C 1
ATOM 661 O O . THR A 1 86 ? -7.823 1.098 -3.065 1.00 97.62 86 THR A O 1
ATOM 664 N N . PRO A 1 87 ? -8.857 0.053 -1.374 1.00 97.62 87 PRO A N 1
ATOM 665 C CA . PRO A 1 87 ? -7.783 0.281 -0.405 1.00 97.62 87 PRO A CA 1
ATOM 666 C C . PRO A 1 87 ? -6.574 -0.655 -0.620 1.00 97.62 87 PRO A C 1
ATOM 668 O O . PRO A 1 87 ? -6.317 -1.541 0.194 1.00 97.62 87 PRO A O 1
ATOM 671 N N . ARG A 1 88 ? -5.863 -0.531 -1.748 1.00 97.12 88 ARG A N 1
ATOM 672 C CA . ARG A 1 88 ? -4.859 -1.510 -2.222 1.00 97.12 88 ARG A CA 1
ATOM 673 C C . ARG A 1 88 ? -3.644 -1.588 -1.312 1.00 97.12 88 ARG A C 1
ATOM 675 O O . ARG A 1 88 ? -3.372 -2.620 -0.694 1.00 97.12 88 ARG A O 1
ATOM 682 N N . THR A 1 89 ? -2.924 -0.480 -1.211 1.00 98.19 89 THR A N 1
ATOM 683 C CA . THR A 1 89 ? -1.698 -0.374 -0.426 1.00 98.19 89 THR A CA 1
ATOM 684 C C . THR A 1 89 ? -2.029 -0.369 1.059 1.00 98.19 89 THR A C 1
ATOM 686 O O . THR A 1 89 ? -1.318 -0.999 1.848 1.00 98.19 89 THR A O 1
ATOM 689 N N . ALA A 1 90 ? -3.150 0.249 1.447 1.00 97.75 90 ALA A N 1
ATOM 690 C CA . ALA A 1 90 ? -3.626 0.213 2.823 1.00 97.75 90 ALA A CA 1
ATOM 691 C C . ALA A 1 90 ? -3.926 -1.215 3.300 1.00 97.75 90 ALA A C 1
ATOM 693 O O . ALA A 1 90 ? -3.516 -1.587 4.400 1.00 97.75 90 ALA A O 1
ATOM 694 N N . ALA A 1 91 ? -4.558 -2.053 2.473 1.00 97.50 91 ALA A N 1
ATOM 695 C CA . ALA A 1 91 ? -4.780 -3.454 2.816 1.00 97.50 91 ALA A CA 1
ATOM 696 C C . ALA A 1 91 ? -3.460 -4.227 2.944 1.00 97.50 91 ALA A C 1
ATOM 698 O O . ALA A 1 91 ? -3.281 -4.947 3.926 1.00 97.50 91 ALA A O 1
ATOM 699 N N . ILE A 1 92 ? -2.499 -4.045 2.027 1.00 96.94 92 ILE A N 1
ATOM 700 C CA . ILE A 1 92 ? -1.170 -4.668 2.169 1.00 96.94 92 ILE A CA 1
ATOM 701 C C . ILE A 1 92 ? -0.555 -4.316 3.528 1.00 96.94 92 ILE A C 1
ATOM 703 O O . ILE A 1 92 ? -0.103 -5.213 4.240 1.00 96.94 92 ILE A O 1
ATOM 707 N N . LEU A 1 93 ? -0.587 -3.042 3.927 1.00 95.50 93 LEU A N 1
ATOM 708 C CA . LEU A 1 93 ? -0.079 -2.608 5.228 1.00 95.50 93 LEU A CA 1
ATOM 709 C C . LEU A 1 93 ? -0.880 -3.196 6.399 1.00 95.50 93 LEU A C 1
ATOM 711 O O . LEU A 1 93 ? -0.268 -3.672 7.352 1.00 95.50 93 LEU A O 1
ATOM 715 N N . ALA A 1 94 ? -2.210 -3.233 6.334 1.00 95.06 94 ALA A N 1
ATOM 716 C CA . ALA A 1 94 ? -3.060 -3.758 7.408 1.00 95.06 94 ALA A CA 1
ATOM 717 C C . ALA A 1 94 ? -2.830 -5.260 7.668 1.00 95.06 94 ALA A C 1
ATOM 719 O O . ALA A 1 94 ? -2.780 -5.697 8.822 1.00 95.06 94 ALA A O 1
ATOM 720 N N . PHE A 1 95 ? -2.627 -6.044 6.603 1.00 94.50 95 PHE A N 1
ATOM 721 C CA . PHE A 1 95 ? -2.331 -7.478 6.692 1.00 94.50 95 PHE A CA 1
ATOM 722 C C . PHE A 1 95 ? -0.884 -7.772 7.101 1.00 94.50 95 PHE A C 1
ATOM 724 O O . PHE A 1 95 ? -0.607 -8.805 7.712 1.00 94.50 95 PHE A O 1
ATOM 731 N N . ARG A 1 96 ? 0.061 -6.907 6.721 1.00 92.25 96 ARG A N 1
ATOM 732 C CA . ARG A 1 96 ? 1.504 -7.164 6.877 1.00 92.25 96 ARG A CA 1
ATOM 733 C C . ARG A 1 96 ? 2.129 -6.438 8.066 1.00 92.25 96 ARG A C 1
ATOM 735 O O . ARG A 1 96 ? 3.309 -6.639 8.344 1.00 92.25 96 ARG A O 1
ATOM 742 N N . THR A 1 97 ? 1.352 -5.620 8.767 1.00 90.69 97 THR A N 1
ATOM 743 C CA . THR A 1 97 ? 1.755 -4.883 9.969 1.00 90.69 97 THR A CA 1
ATOM 744 C C . THR A 1 97 ? 0.678 -5.004 11.053 1.00 90.69 97 THR A C 1
ATOM 746 O O . THR A 1 97 ? -0.424 -5.496 10.814 1.00 90.69 97 THR A O 1
ATOM 749 N N . ARG A 1 98 ? 0.982 -4.546 12.268 1.00 88.75 98 ARG A N 1
ATOM 750 C CA . ARG A 1 98 ? 0.017 -4.407 13.373 1.00 88.75 98 ARG A CA 1
ATOM 751 C C . ARG A 1 98 ? -0.483 -2.971 13.539 1.00 88.75 98 ARG A C 1
ATOM 753 O O . ARG A 1 98 ? -0.972 -2.608 14.606 1.00 88.75 98 ARG A O 1
ATOM 760 N N . TRP A 1 99 ? -0.314 -2.139 12.518 1.00 91.00 99 TRP A N 1
ATOM 761 C CA . TRP A 1 99 ? -0.657 -0.723 12.578 1.00 91.00 99 TRP A CA 1
ATOM 762 C C . TRP A 1 99 ? -2.143 -0.501 12.330 1.00 91.00 99 TRP A C 1
ATOM 764 O O . TRP A 1 99 ? -2.799 -1.321 11.685 1.00 91.00 99 TRP A O 1
ATOM 774 N N . ARG A 1 100 ? -2.659 0.634 12.809 1.00 92.25 100 ARG A N 1
ATOM 775 C CA . ARG A 1 100 ? -3.916 1.187 12.289 1.00 92.25 100 ARG A CA 1
ATOM 776 C C . ARG A 1 100 ? -3.633 1.786 10.920 1.00 92.25 100 ARG A C 1
ATOM 778 O O . ARG A 1 100 ? -2.638 2.487 10.761 1.00 92.25 100 ARG A O 1
ATOM 785 N N . VAL A 1 101 ? -4.469 1.506 9.934 1.00 95.06 101 VAL A N 1
ATOM 786 C CA . VAL A 1 101 ? -4.243 1.935 8.556 1.00 95.06 101 VAL A CA 1
ATOM 787 C C . VAL A 1 101 ? -5.484 2.629 8.026 1.00 95.06 101 VAL A C 1
ATOM 789 O O . VAL A 1 101 ? -6.581 2.084 8.088 1.00 95.06 101 VAL A O 1
ATOM 792 N N . TYR A 1 102 ? -5.299 3.825 7.485 1.00 96.44 102 TYR A N 1
ATOM 793 C CA . TYR A 1 102 ? -6.339 4.598 6.823 1.00 96.44 102 TYR A CA 1
ATOM 794 C C . TYR A 1 102 ? -6.035 4.644 5.331 1.00 96.44 102 TYR A C 1
ATOM 796 O O . TYR A 1 102 ? -4.945 5.054 4.940 1.00 96.44 102 TYR A O 1
ATOM 804 N N . SER A 1 103 ? -6.984 4.217 4.506 1.00 97.56 103 SER A N 1
ATOM 805 C CA . SER A 1 103 ? -6.961 4.435 3.060 1.00 97.56 103 SER A CA 1
ATOM 806 C C . SER A 1 103 ? -7.750 5.704 2.772 1.00 97.56 103 SER A C 1
ATOM 808 O O . SER A 1 103 ? -8.939 5.743 3.082 1.00 97.56 103 SER A O 1
ATOM 810 N N . VAL A 1 104 ? -7.093 6.742 2.255 1.00 97.50 104 VAL A N 1
ATOM 811 C CA . VAL A 1 104 ? -7.677 8.075 2.056 1.00 97.50 104 VAL A CA 1
ATOM 812 C C . VAL A 1 104 ? -7.585 8.452 0.587 1.00 97.50 104 VAL A C 1
ATOM 814 O O . VAL A 1 104 ? -6.503 8.732 0.070 1.00 97.50 104 VAL A O 1
ATOM 817 N N . ASP A 1 105 ? -8.722 8.449 -0.094 1.00 97.38 105 ASP A N 1
ATOM 818 C CA . ASP A 1 105 ? -8.818 8.836 -1.498 1.00 97.38 105 ASP A CA 1
ATOM 819 C C . ASP A 1 105 ? -10.285 9.148 -1.847 1.00 97.38 105 ASP A C 1
ATOM 821 O O . ASP A 1 105 ? -11.161 8.324 -1.564 1.00 97.38 105 ASP A O 1
ATOM 825 N N . PRO A 1 106 ? -10.597 10.292 -2.484 1.00 96.69 106 PRO A N 1
ATOM 826 C CA . PRO A 1 106 ? -11.966 10.636 -2.875 1.00 96.69 106 PRO A CA 1
ATOM 827 C C . PRO A 1 106 ? -12.591 9.650 -3.879 1.00 96.69 106 PRO A C 1
ATOM 829 O O . PRO A 1 106 ? -13.808 9.642 -4.052 1.00 96.69 106 PRO A O 1
ATOM 832 N N . GLN A 1 107 ? -11.786 8.829 -4.559 1.00 96.56 107 GLN A N 1
ATOM 833 C CA . GLN A 1 107 ? -12.238 7.824 -5.520 1.00 96.56 107 GLN A CA 1
ATOM 834 C C . GLN A 1 107 ? -12.572 6.471 -4.875 1.00 96.56 107 GLN A C 1
ATOM 836 O O . GLN A 1 107 ? -13.088 5.588 -5.570 1.00 96.56 107 GLN A O 1
ATOM 841 N N . LEU A 1 108 ? -12.304 6.275 -3.575 1.00 96.25 108 LEU A N 1
ATOM 842 C CA . LEU A 1 108 ? -12.607 5.020 -2.882 1.00 96.25 108 LEU A CA 1
ATOM 843 C C . LEU A 1 108 ? -14.091 4.676 -2.993 1.00 96.25 108 LEU A C 1
ATOM 845 O O . LEU A 1 108 ? -14.979 5.426 -2.584 1.00 96.25 108 LEU A O 1
ATOM 849 N N . ARG A 1 109 ? -14.363 3.484 -3.526 1.00 93.31 109 ARG A N 1
ATOM 850 C CA . ARG A 1 109 ? -15.725 2.957 -3.613 1.00 93.31 109 ARG A CA 1
ATOM 851 C C . ARG A 1 109 ? -16.219 2.522 -2.233 1.00 93.31 109 ARG A C 1
ATOM 853 O O . ARG A 1 109 ? -15.448 2.312 -1.302 1.00 93.31 109 ARG A O 1
ATOM 860 N N . ARG A 1 110 ? -17.530 2.344 -2.099 1.00 86.31 110 ARG A N 1
ATOM 861 C CA . ARG A 1 110 ? -18.116 1.725 -0.905 1.00 86.31 110 ARG A CA 1
ATOM 862 C C . ARG A 1 110 ? -18.254 0.228 -1.146 1.00 86.31 110 ARG A C 1
ATOM 864 O O . ARG A 1 110 ? -18.954 -0.181 -2.067 1.00 86.31 110 ARG A O 1
ATOM 871 N N . TYR A 1 111 ? -17.588 -0.574 -0.325 1.00 89.50 111 TYR A N 1
ATOM 872 C CA . TYR A 1 111 ? -17.731 -2.026 -0.322 1.00 89.50 111 TYR A CA 1
ATOM 873 C C . TYR A 1 111 ? -17.581 -2.562 1.102 1.00 89.50 111 TYR A C 1
ATOM 875 O O . TYR A 1 111 ? -16.558 -2.355 1.755 1.00 89.50 111 TYR A O 1
ATOM 883 N N . GLU A 1 112 ? -18.603 -3.271 1.578 1.00 85.62 112 GLU A N 1
ATOM 884 C CA . GLU A 1 112 ? -18.668 -3.760 2.961 1.00 85.62 112 GLU A CA 1
ATOM 885 C C . GLU A 1 112 ? -17.614 -4.822 3.286 1.00 85.62 112 GLU A C 1
ATOM 887 O O . GLU A 1 112 ? -17.269 -5.016 4.447 1.00 85.62 112 GLU A O 1
ATOM 892 N N . GLY A 1 113 ? -17.060 -5.520 2.292 1.00 89.38 113 GLY A N 1
ATOM 893 C CA . GLY A 1 113 ? -16.019 -6.510 2.569 1.00 89.38 113 GLY A CA 1
ATOM 894 C C . GLY A 1 113 ? -14.722 -5.886 3.092 1.00 89.38 113 GLY A C 1
ATOM 895 O O . GLY A 1 113 ? -13.994 -6.548 3.826 1.00 89.38 113 GLY A O 1
ATOM 896 N N . TRP A 1 114 ? -14.441 -4.613 2.784 1.00 94.19 114 TRP A N 1
ATOM 897 C CA . TRP A 1 114 ? -13.219 -3.947 3.252 1.00 94.19 114 TRP A CA 1
ATOM 898 C C . TRP A 1 114 ? -13.293 -3.516 4.717 1.00 94.19 114 TRP A C 1
ATOM 900 O O . TRP A 1 114 ? -12.264 -3.512 5.383 1.00 94.19 114 TRP A O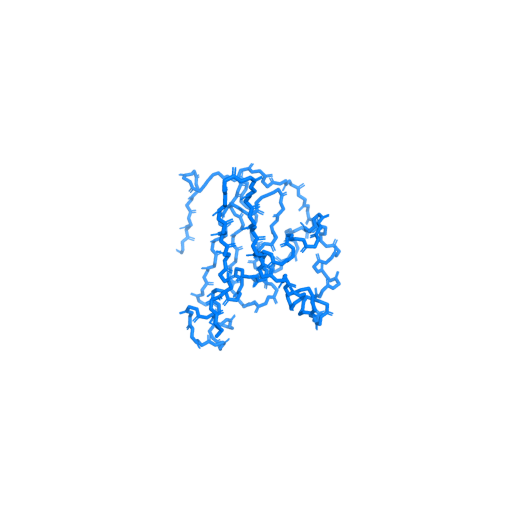 1
ATOM 910 N N . SER A 1 115 ? -14.483 -3.225 5.254 1.00 89.50 115 SER A N 1
ATOM 911 C CA . SER A 1 115 ? -14.643 -2.871 6.676 1.00 89.50 115 SER A CA 1
ATOM 912 C C . SER A 1 115 ? -14.421 -4.057 7.619 1.00 89.50 115 SER A C 1
ATOM 914 O O . SER A 1 115 ? -14.250 -3.869 8.820 1.00 89.50 115 SER A O 1
ATOM 916 N N . ARG A 1 116 ? -14.394 -5.284 7.081 1.00 91.44 116 ARG A N 1
ATOM 917 C CA . ARG A 1 116 ? -14.073 -6.511 7.826 1.00 91.44 116 ARG A CA 1
ATOM 918 C C . ARG A 1 116 ? -12.570 -6.738 7.986 1.00 91.44 116 ARG A C 1
ATOM 920 O O . ARG A 1 116 ? -12.173 -7.632 8.729 1.00 91.44 116 ARG A O 1
ATOM 927 N N . VAL A 1 117 ? -11.736 -5.974 7.280 1.00 94.81 117 VAL A N 1
ATOM 928 C CA . VAL A 1 117 ? -10.282 -6.066 7.416 1.00 94.81 117 VAL A CA 1
ATOM 929 C C . VAL A 1 117 ? -9.875 -5.383 8.713 1.00 94.81 117 VAL A C 1
ATOM 931 O O . VAL A 1 117 ? -10.086 -4.187 8.905 1.00 94.81 117 VAL A O 1
ATOM 934 N N . GLU A 1 118 ? -9.278 -6.153 9.617 1.00 93.12 118 GLU A N 1
ATOM 935 C CA . GLU A 1 118 ? -8.861 -5.643 10.916 1.00 93.12 118 GLU A CA 1
ATOM 936 C C . GLU A 1 118 ? -7.872 -4.475 10.758 1.00 93.12 118 GLU A C 1
ATOM 938 O O . GLU A 1 118 ? -6.916 -4.554 9.983 1.00 93.12 118 GLU A O 1
ATOM 943 N N . ARG A 1 119 ? -8.083 -3.404 11.535 1.00 93.69 119 ARG A N 1
ATOM 944 C CA . ARG A 1 119 ? -7.246 -2.191 11.565 1.00 93.69 119 ARG A CA 1
ATOM 945 C C . ARG A 1 119 ? -7.226 -1.377 10.263 1.00 93.69 119 ARG A C 1
ATOM 947 O O . ARG A 1 119 ? -6.437 -0.439 10.188 1.00 93.69 119 ARG A O 1
ATOM 954 N N . LEU A 1 120 ? -8.075 -1.683 9.281 1.00 96.25 120 LEU A N 1
ATOM 955 C CA . LEU A 1 120 ? -8.234 -0.889 8.064 1.00 96.25 120 LEU A CA 1
ATOM 956 C C . LEU A 1 120 ? -9.479 0.000 8.153 1.00 96.25 120 LEU A C 1
ATOM 958 O O . LEU A 1 120 ? -10.591 -0.489 8.328 1.00 96.25 120 LEU A O 1
ATOM 962 N N . THR A 1 121 ? -9.294 1.298 7.935 1.00 95.56 121 THR A N 1
ATOM 963 C CA . THR A 1 121 ? -10.378 2.270 7.783 1.00 95.56 121 THR A CA 1
ATOM 964 C C . THR A 1 121 ? -10.336 2.858 6.378 1.00 95.56 121 THR A C 1
ATOM 966 O O . THR A 1 121 ? -9.297 3.337 5.927 1.00 95.56 121 THR A O 1
ATOM 969 N N . VAL A 1 122 ? -11.471 2.838 5.682 1.00 96.31 122 VAL A N 1
ATOM 9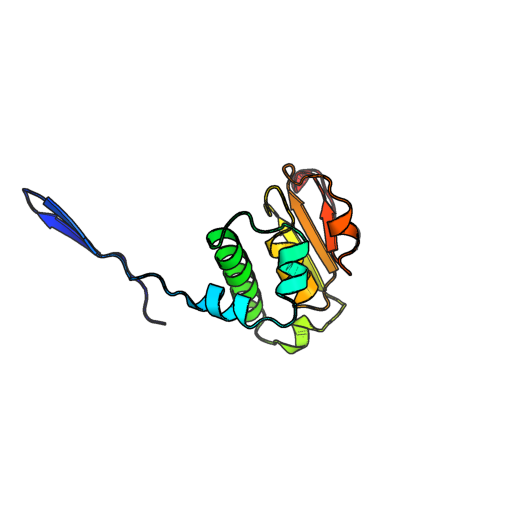70 C CA . VAL A 1 122 ? -11.629 3.430 4.347 1.00 96.31 122 VAL A CA 1
ATOM 971 C C . VAL A 1 122 ? -12.234 4.821 4.499 1.00 96.31 122 VAL A C 1
ATOM 973 O O . VAL A 1 122 ? -13.292 4.976 5.107 1.00 96.31 122 VAL A O 1
ATOM 976 N N . VAL A 1 123 ? -11.564 5.823 3.946 1.00 95.62 123 VAL A N 1
ATOM 977 C CA . VAL A 1 123 ? -11.899 7.240 4.072 1.00 95.62 123 VAL A CA 1
ATOM 978 C C . VAL A 1 123 ? -12.061 7.820 2.660 1.00 95.62 123 VAL A C 1
ATOM 980 O O . VAL A 1 123 ? -11.075 8.221 2.042 1.00 95.62 123 VAL A O 1
ATOM 983 N N . PRO A 1 124 ? -13.290 7.852 2.109 1.00 95.69 124 PRO A N 1
ATOM 984 C CA . PRO A 1 124 ? -13.554 8.321 0.750 1.00 95.69 124 PRO A CA 1
ATOM 985 C C . PRO A 1 124 ? -13.622 9.856 0.682 1.00 95.69 124 PRO A C 1
ATOM 987 O O . PRO A 1 124 ? -14.611 10.435 0.234 1.00 95.69 124 PRO A O 1
ATOM 990 N N . PHE A 1 125 ? -12.583 10.515 1.187 1.00 95.12 125 PHE A N 1
ATOM 991 C CA . PHE A 1 125 ? -12.432 11.966 1.203 1.00 95.12 125 PHE A CA 1
ATOM 992 C C . PHE A 1 125 ? -11.091 12.349 0.595 1.00 95.12 125 PHE A C 1
ATOM 994 O O . PHE A 1 125 ? -10.174 11.528 0.496 1.00 95.12 125 PHE A O 1
ATOM 1001 N N . ARG A 1 126 ? -10.965 13.616 0.204 1.00 95.56 126 ARG A N 1
ATOM 1002 C CA . ARG A 1 126 ? -9.646 14.176 -0.062 1.00 95.56 126 ARG A CA 1
ATOM 1003 C C . ARG A 1 126 ? -8.879 14.309 1.247 1.00 95.56 126 ARG A C 1
ATOM 1005 O O . ARG A 1 126 ? -9.481 14.440 2.312 1.00 95.56 126 ARG A O 1
ATOM 1012 N N . ILE A 1 127 ? -7.553 14.268 1.170 1.00 95.19 127 ILE A N 1
ATOM 1013 C CA . ILE A 1 127 ? -6.719 14.353 2.371 1.00 95.19 127 ILE A CA 1
ATOM 1014 C C . ILE A 1 127 ? -6.856 15.716 3.059 1.00 95.19 127 ILE A C 1
ATOM 1016 O O . ILE A 1 127 ? -6.795 15.779 4.279 1.00 95.19 127 ILE A O 1
ATOM 1020 N N . GLU A 1 128 ? -7.101 16.790 2.304 1.00 95.69 128 GLU A N 1
ATOM 1021 C CA . GLU A 1 128 ? 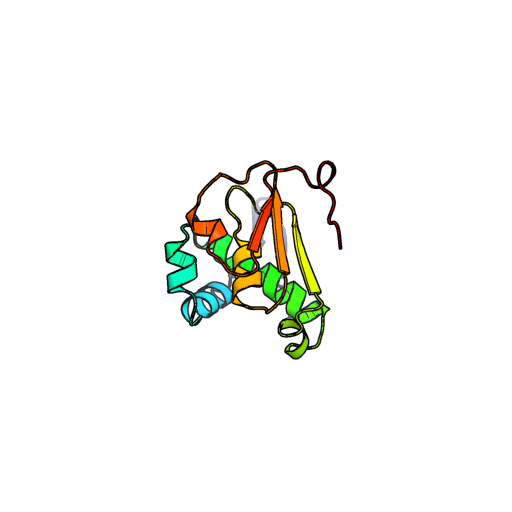-7.338 18.133 2.843 1.00 95.69 128 GLU A CA 1
ATOM 1022 C C . GLU A 1 128 ? -8.670 18.277 3.601 1.00 95.69 128 GLU A C 1
ATOM 1024 O O . GLU A 1 128 ? -8.785 19.143 4.465 1.00 95.69 128 GLU A O 1
ATOM 1029 N N . ASP A 1 129 ? -9.645 17.406 3.322 1.00 95.06 129 ASP A N 1
ATOM 1030 C CA . ASP A 1 129 ? -10.984 17.427 3.926 1.00 95.06 129 ASP A CA 1
ATOM 1031 C C . ASP A 1 129 ? -11.106 16.456 5.114 1.00 95.06 129 ASP A C 1
ATOM 1033 O O . ASP A 1 129 ? -12.176 16.313 5.712 1.00 95.06 129 ASP A O 1
ATOM 1037 N N . TRP A 1 130 ? -10.024 15.751 5.454 1.00 93.00 130 TRP A N 1
ATOM 1038 C CA . TRP A 1 130 ? -10.007 14.737 6.498 1.00 93.00 130 TRP A CA 1
ATOM 1039 C C . TRP A 1 130 ? -8.893 14.989 7.510 1.00 93.00 130 TRP A C 1
ATOM 1041 O O . TRP A 1 130 ? -7.754 15.286 7.160 1.00 93.00 130 TRP A O 1
ATOM 1051 N N . SER A 1 131 ? -9.210 14.813 8.791 1.00 88.25 131 SER A N 1
ATOM 1052 C CA . SER A 1 131 ? -8.241 14.904 9.876 1.00 88.25 131 SER A CA 1
ATOM 1053 C C . SER A 1 131 ? -8.191 13.606 10.669 1.00 88.25 131 SER A C 1
ATOM 1055 O O . SER A 1 131 ? -9.203 12.958 10.946 1.00 88.25 131 SER A O 1
ATOM 1057 N N . LEU A 1 132 ? -6.974 13.222 11.045 1.00 84.94 132 LEU A N 1
ATOM 1058 C CA . LEU A 1 132 ? -6.755 12.112 11.953 1.00 84.94 132 LEU A CA 1
ATOM 1059 C C . LEU A 1 132 ? -6.872 12.628 13.388 1.00 84.94 132 LEU A C 1
ATOM 1061 O O . LEU A 1 132 ? -6.021 13.387 13.849 1.00 84.94 132 LEU A O 1
ATOM 1065 N N . THR A 1 133 ? -7.911 12.207 14.103 1.00 72.56 133 THR A N 1
ATOM 1066 C CA . THR A 1 133 ? -7.986 12.402 15.556 1.00 72.56 133 THR A CA 1
ATOM 1067 C C . THR A 1 133 ? -7.212 11.268 16.228 1.00 72.56 133 THR A C 1
ATOM 1069 O O . THR A 1 133 ? -7.607 10.104 16.119 1.00 72.56 133 THR A O 1
ATOM 1072 N N . LEU A 1 134 ? -6.067 11.595 16.833 1.00 61.03 134 LEU A N 1
ATOM 1073 C CA . LEU A 1 134 ? -5.176 10.650 17.522 1.00 61.03 134 LEU A CA 1
ATOM 1074 C C . LEU A 1 134 ? -5.509 10.524 19.008 1.00 61.03 134 LEU A C 1
ATOM 1076 O O . LEU A 1 134 ? -5.791 11.570 19.631 1.00 61.03 134 LEU A O 1
#

Sequence (134 aa):
MAPHEVEVRQSARAVTVTVPTPTLRYLDEFLSLRCRDDLLRLGLFPNAKEITESLAAYHAVKRTLGDVRDLGGPRRTAVVVGDGCTPRTAAILAFRTRWRVYSVDPQLRRYEGWSRVERLTVVPFRIEDWSLTL

Radius of gyration: 17.95 Å; chains: 1; bounding box: 42×35×57 Å